Protein AF-A0A9Q0YSL5-F1 (afdb_monomer_lite)

Structure (mmCIF, N/CA/C/O backbone):
data_AF-A0A9Q0YSL5-F1
#
_entry.id   AF-A0A9Q0YSL5-F1
#
loop_
_atom_site.group_PDB
_atom_site.id
_atom_site.type_symbol
_atom_site.label_atom_id
_atom_site.label_alt_id
_atom_site.label_comp_id
_atom_site.label_asym_id
_atom_site.label_entity_id
_atom_site.label_seq_id
_atom_site.pdbx_PDB_ins_code
_atom_site.Cartn_x
_atom_site.Cartn_y
_atom_site.Cartn_z
_atom_site.occupancy
_atom_site.B_iso_or_equiv
_atom_site.auth_seq_id
_atom_site.auth_comp_id
_atom_site.auth_asym_id
_atom_site.auth_atom_id
_atom_site.pdbx_PDB_model_num
ATOM 1 N N . MET A 1 1 ? -3.816 15.838 23.846 1.00 47.16 1 MET A N 1
ATOM 2 C CA . MET A 1 1 ? -4.685 14.821 23.220 1.00 47.16 1 MET A CA 1
ATOM 3 C C . MET A 1 1 ? -3.805 13.631 22.894 1.00 47.16 1 MET A C 1
ATOM 5 O O . MET A 1 1 ? -2.723 13.859 22.369 1.00 47.16 1 MET A O 1
ATOM 9 N N . SER A 1 2 ? -4.183 12.416 23.290 1.00 62.19 2 SER A N 1
ATOM 10 C CA . SER A 1 2 ? -3.446 11.203 22.916 1.00 62.19 2 SER A CA 1
ATOM 11 C C . SER A 1 2 ? -3.679 10.917 21.435 1.00 62.19 2 SER A C 1
ATOM 13 O O . SER A 1 2 ? -4.823 10.995 20.984 1.00 62.19 2 SER A O 1
ATOM 15 N N . ASN A 1 3 ? -2.626 10.595 20.684 1.00 61.56 3 ASN A N 1
ATOM 16 C CA . ASN A 1 3 ? -2.806 10.077 19.330 1.00 61.56 3 ASN A CA 1
ATOM 17 C C . ASN A 1 3 ? -3.561 8.741 19.419 1.00 61.56 3 ASN A C 1
ATOM 19 O O . ASN A 1 3 ? -3.226 7.934 20.290 1.00 61.56 3 ASN A O 1
ATOM 23 N N . PRO A 1 4 ? -4.582 8.503 18.580 1.00 72.88 4 PRO A N 1
ATOM 24 C CA . PRO A 1 4 ? -5.243 7.208 18.542 1.00 72.88 4 PRO A CA 1
ATOM 25 C C . PRO A 1 4 ? -4.225 6.128 18.164 1.00 72.88 4 PRO A C 1
ATOM 27 O O . PRO A 1 4 ? -3.412 6.331 17.258 1.00 72.88 4 PRO A O 1
ATOM 30 N N . ALA A 1 5 ? -4.255 4.996 18.868 1.00 83.94 5 ALA A N 1
ATOM 31 C CA . ALA A 1 5 ? -3.440 3.842 18.509 1.00 83.94 5 ALA A CA 1
ATOM 32 C C . ALA A 1 5 ? -3.814 3.362 17.099 1.00 83.94 5 ALA A C 1
ATOM 34 O O . ALA A 1 5 ? -4.990 3.387 16.726 1.00 83.94 5 ALA A O 1
ATOM 35 N N . VAL A 1 6 ? -2.819 2.919 16.332 1.00 90.38 6 VAL A N 1
ATOM 36 C CA . VAL A 1 6 ? -3.044 2.357 14.996 1.00 90.38 6 VAL A CA 1
ATOM 37 C C . VAL A 1 6 ? -3.761 1.019 15.139 1.00 90.38 6 VAL A C 1
ATOM 39 O O . VAL A 1 6 ? -3.281 0.128 15.827 1.00 90.38 6 VAL A O 1
ATOM 42 N N . GLN A 1 7 ? -4.897 0.859 14.485 1.00 92.06 7 GLN A N 1
ATOM 43 C CA . GLN A 1 7 ? -5.603 -0.404 14.336 1.00 92.06 7 GLN A CA 1
ATOM 44 C C . GLN A 1 7 ? -5.124 -1.097 13.069 1.00 92.06 7 GLN A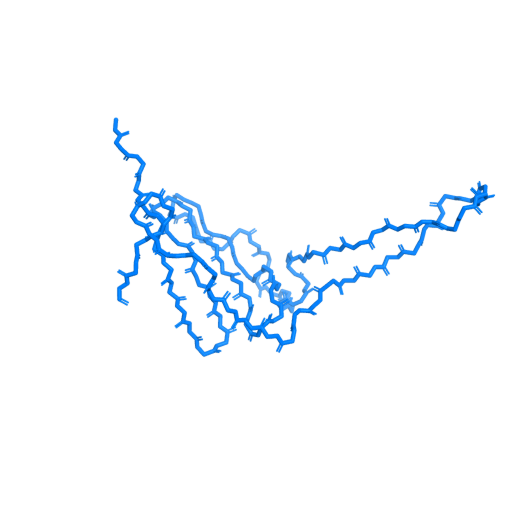 C 1
ATOM 46 O O . GLN A 1 7 ? -4.953 -0.460 12.026 1.00 92.06 7 GLN A O 1
ATOM 51 N N . LEU A 1 8 ? -4.892 -2.402 13.170 1.00 93.81 8 LEU A N 1
ATOM 52 C CA . LEU A 1 8 ? -4.463 -3.225 12.050 1.00 93.81 8 LEU A CA 1
ATOM 53 C C . LEU A 1 8 ? -5.598 -4.174 11.664 1.00 93.81 8 LEU A C 1
ATOM 55 O O . LEU A 1 8 ? -5.951 -5.066 12.429 1.00 93.81 8 LEU A O 1
ATOM 59 N N . HIS A 1 9 ? -6.152 -4.012 10.465 1.00 95.38 9 HIS A N 1
ATOM 60 C CA . HIS A 1 9 ? -7.174 -4.909 9.931 1.00 95.38 9 HIS A CA 1
ATOM 61 C C . HIS A 1 9 ? -6.569 -5.771 8.828 1.00 95.38 9 HIS A C 1
ATOM 63 O O . HIS A 1 9 ? -6.291 -5.304 7.721 1.00 95.38 9 HIS A O 1
ATOM 69 N N . ILE A 1 10 ? -6.360 -7.048 9.134 1.00 96.50 10 ILE A N 1
ATOM 70 C CA . ILE A 1 10 ? -5.781 -8.016 8.203 1.00 96.50 10 ILE A CA 1
ATOM 71 C C . ILE A 1 10 ? -6.921 -8.707 7.458 1.00 96.50 10 ILE A C 1
ATOM 73 O O . ILE A 1 10 ? -7.706 -9.447 8.045 1.00 96.50 10 ILE A O 1
ATOM 77 N N . GLN A 1 11 ? -6.999 -8.478 6.153 1.00 97.06 11 GLN A N 1
ATOM 78 C CA . GLN A 1 11 ? -7.993 -9.075 5.266 1.00 97.06 11 GLN A CA 1
ATOM 79 C C . GLN A 1 11 ? -7.355 -10.195 4.431 1.00 97.06 11 GLN A C 1
ATOM 81 O O . GLN A 1 11 ? -6.167 -10.520 4.566 1.00 97.06 11 GLN A O 1
ATOM 86 N N . GLU A 1 12 ? -8.149 -10.824 3.562 1.00 96.56 12 GLU A N 1
ATOM 87 C CA . GLU A 1 12 ? -7.658 -11.878 2.670 1.00 96.56 12 GLU A CA 1
ATOM 88 C C . GLU A 1 12 ? -6.546 -11.342 1.758 1.00 96.56 12 GLU A C 1
ATOM 90 O O . GLU A 1 12 ? -5.433 -11.875 1.772 1.00 96.56 12 GLU A O 1
ATOM 95 N N . ARG A 1 13 ? -6.837 -10.238 1.056 1.00 97.00 13 ARG A N 1
ATOM 96 C CA . ARG A 1 13 ? -5.987 -9.639 0.015 1.00 97.00 13 ARG A CA 1
ATOM 97 C C . ARG A 1 13 ? -5.345 -8.308 0.392 1.00 97.00 13 ARG A C 1
ATOM 99 O O . ARG A 1 13 ? -4.494 -7.825 -0.352 1.00 97.00 13 ARG A O 1
ATOM 106 N N . HIS A 1 14 ? -5.707 -7.735 1.536 1.00 97.56 14 HIS A N 1
ATOM 107 C CA . HIS A 1 14 ? -5.237 -6.416 1.949 1.00 97.56 14 HIS A CA 1
ATOM 108 C C . HIS A 1 14 ? -4.953 -6.353 3.446 1.00 97.56 14 HIS A C 1
ATOM 110 O O . HIS A 1 14 ? -5.431 -7.174 4.228 1.00 97.56 14 HIS A O 1
ATOM 116 N N . VAL A 1 15 ? -4.168 -5.361 3.842 1.00 97.56 15 VAL A N 1
ATOM 117 C CA . VAL A 1 15 ? -3.929 -4.988 5.234 1.00 97.56 15 VAL A CA 1
ATOM 118 C C . VAL A 1 15 ? -4.193 -3.500 5.360 1.00 97.56 15 VAL A C 1
ATOM 120 O O . VAL A 1 15 ? -3.600 -2.700 4.638 1.00 97.56 15 VAL A O 1
ATOM 123 N N . VAL A 1 16 ? -5.092 -3.135 6.265 1.00 97.50 16 VAL A N 1
ATOM 124 C CA . VAL A 1 16 ? -5.481 -1.748 6.511 1.00 97.50 16 VAL A CA 1
ATOM 125 C C . VAL A 1 16 ? -4.897 -1.302 7.843 1.00 97.50 16 VAL A C 1
ATOM 127 O O . VAL A 1 16 ? -5.113 -1.953 8.861 1.00 97.50 16 VAL A O 1
ATOM 130 N N . MET A 1 17 ? -4.166 -0.193 7.832 1.00 96.12 17 MET A N 1
ATOM 131 C CA . MET A 1 17 ? -3.661 0.485 9.025 1.00 96.12 17 MET A CA 1
ATOM 132 C C . MET A 1 17 ? -4.450 1.776 9.209 1.00 96.12 17 MET A C 1
ATOM 134 O O . MET A 1 17 ? -4.403 2.626 8.322 1.00 96.12 17 MET A O 1
ATOM 138 N N . ASP A 1 18 ? -5.159 1.922 10.325 1.00 95.06 18 ASP A N 1
ATOM 139 C CA . ASP A 1 18 ? -6.068 3.047 10.569 1.00 95.06 18 ASP A CA 1
ATOM 140 C C . ASP A 1 18 ? -5.893 3.628 11.977 1.00 95.06 18 ASP A C 1
ATOM 142 O O . ASP A 1 18 ? -5.843 2.895 12.956 1.00 95.06 18 ASP A O 1
ATOM 146 N N . ASN A 1 19 ? -5.826 4.950 12.109 1.00 92.69 19 ASN A N 1
ATOM 147 C CA . ASN A 1 19 ? -5.861 5.632 13.408 1.00 92.69 19 ASN A CA 1
ATOM 148 C C . ASN A 1 19 ? -7.017 6.642 13.536 1.00 92.69 19 ASN A C 1
ATOM 150 O O . ASN A 1 19 ? -6.989 7.514 14.401 1.00 92.69 19 ASN A O 1
ATOM 154 N N . GLY A 1 20 ? -8.017 6.579 12.658 1.00 92.50 20 GLY A N 1
ATOM 155 C CA . GLY A 1 20 ? -9.158 7.495 12.613 1.00 92.50 20 GLY A CA 1
ATOM 156 C C . GLY A 1 20 ? -8.865 8.855 11.970 1.00 92.50 20 GLY A C 1
ATOM 157 O O . GLY A 1 20 ? -9.788 9.644 11.775 1.00 92.50 20 GLY A O 1
ATOM 158 N N . ILE A 1 21 ? -7.605 9.143 11.626 1.00 94.06 21 ILE A N 1
ATOM 159 C CA . ILE A 1 21 ? -7.194 10.331 10.862 1.00 94.06 21 ILE A CA 1
ATOM 160 C C . ILE A 1 21 ? -6.627 9.901 9.510 1.00 94.06 21 ILE A C 1
ATOM 162 O O . ILE A 1 21 ? -6.987 10.468 8.483 1.00 94.06 21 ILE A O 1
ATOM 166 N N . LEU A 1 22 ? -5.741 8.909 9.507 1.00 95.12 22 LEU A N 1
ATOM 167 C CA . LEU A 1 22 ? -5.090 8.351 8.331 1.00 95.12 22 LEU A CA 1
ATOM 168 C C . LEU A 1 22 ? -5.409 6.861 8.250 1.00 95.12 22 LEU A C 1
ATOM 170 O O . LEU A 1 22 ? -5.207 6.136 9.222 1.00 95.12 22 LEU A O 1
ATOM 174 N N . GLN A 1 23 ? -5.811 6.422 7.062 1.00 97.31 23 GLN A N 1
ATOM 175 C CA . GLN A 1 23 ? -5.951 5.016 6.716 1.00 97.31 23 GLN A CA 1
ATOM 176 C C . GLN A 1 23 ? -5.047 4.695 5.525 1.00 97.31 23 GLN A C 1
ATOM 178 O O . GLN A 1 23 ? -5.121 5.356 4.488 1.00 97.31 23 GLN A O 1
ATOM 183 N N . VAL A 1 24 ? -4.212 3.667 5.657 1.00 97.12 24 VAL A N 1
ATOM 184 C CA . VAL A 1 24 ? -3.343 3.163 4.586 1.00 97.12 24 VAL A CA 1
ATOM 185 C C . VAL A 1 24 ? -3.712 1.717 4.296 1.00 97.12 24 VAL A C 1
ATOM 187 O O . VAL A 1 24 ? -3.752 0.894 5.206 1.00 97.12 24 VAL A O 1
ATOM 190 N N . THR A 1 25 ? -3.967 1.404 3.026 1.00 97.56 25 THR A N 1
ATOM 191 C CA . THR A 1 25 ? -4.282 0.043 2.570 1.00 97.56 25 THR A CA 1
ATOM 192 C C . THR A 1 25 ? -3.123 -0.520 1.762 1.00 97.56 25 THR A C 1
ATOM 194 O O . THR A 1 25 ? -2.767 0.015 0.709 1.00 97.56 25 THR A O 1
ATOM 197 N N . LEU A 1 26 ? -2.548 -1.621 2.234 1.00 97.38 26 LEU A N 1
ATOM 198 C CA . LEU A 1 26 ? -1.516 -2.382 1.538 1.00 97.38 26 LEU A CA 1
ATOM 199 C C . LEU A 1 26 ? -2.118 -3.641 0.915 1.00 97.38 26 LEU A C 1
ATOM 201 O O . LEU A 1 26 ? -2.970 -4.282 1.525 1.00 97.38 26 LEU A O 1
ATOM 205 N N . SER A 1 27 ? -1.654 -4.027 -0.270 1.00 97.19 27 SER A N 1
ATOM 206 C CA . SER A 1 27 ? -1.908 -5.364 -0.820 1.00 97.19 27 SER A CA 1
ATOM 207 C C . SER A 1 27 ? -1.168 -6.433 -0.012 1.00 97.19 27 SER A C 1
ATOM 209 O O . SER A 1 27 ? -0.090 -6.196 0.540 1.00 97.19 27 SER A O 1
ATOM 211 N N . LYS A 1 28 ? -1.739 -7.634 0.047 1.00 97.44 28 LYS A N 1
ATOM 212 C CA . LYS A 1 28 ? -1.205 -8.782 0.780 1.00 97.44 28 LYS A CA 1
ATOM 213 C C . LYS A 1 28 ? -1.046 -9.977 -0.171 1.00 97.44 28 LYS A C 1
ATOM 215 O O . LYS A 1 28 ? -2.042 -10.385 -0.767 1.00 97.44 28 LYS A O 1
ATOM 220 N N . PRO A 1 29 ? 0.158 -10.568 -0.295 1.00 97.31 29 PRO A N 1
ATOM 221 C CA . PRO A 1 29 ? 1.389 -10.246 0.438 1.00 97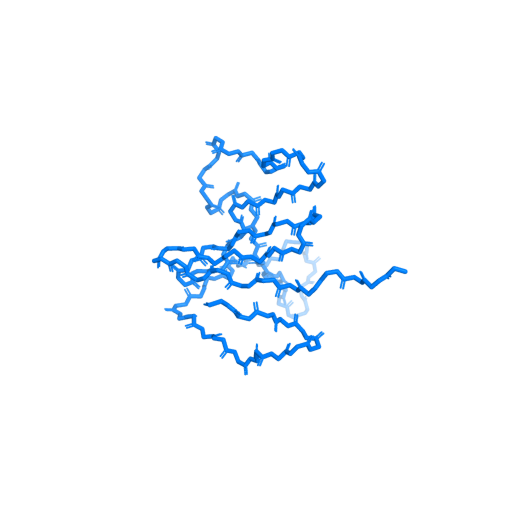.31 29 PRO A CA 1
ATOM 222 C C . PRO A 1 29 ? 2.260 -9.149 -0.203 1.00 97.31 29 PRO A C 1
ATOM 224 O O . PRO A 1 29 ? 3.274 -8.782 0.385 1.00 97.31 29 PRO A O 1
ATOM 227 N N . GLU A 1 30 ? 1.897 -8.637 -1.385 1.00 96.38 30 GLU A N 1
ATOM 228 C CA . GLU A 1 30 ? 2.816 -7.856 -2.229 1.00 96.38 30 GLU A CA 1
ATOM 229 C C . GLU A 1 30 ? 3.308 -6.540 -1.601 1.00 96.38 30 GLU A C 1
ATOM 231 O O . GLU A 1 30 ? 4.401 -6.089 -1.938 1.00 96.38 30 GLU A O 1
ATOM 236 N N . GLY A 1 31 ? 2.551 -5.931 -0.682 1.00 95.69 31 GLY A N 1
ATOM 237 C CA . GLY A 1 31 ? 2.964 -4.730 0.053 1.00 95.69 31 GLY A CA 1
ATOM 238 C C . GLY A 1 31 ? 2.817 -3.414 -0.720 1.00 95.69 31 GLY A C 1
ATOM 239 O O . GLY A 1 31 ? 3.227 -2.363 -0.227 1.00 95.69 31 GLY A O 1
ATOM 240 N N . ILE A 1 32 ? 2.217 -3.451 -1.911 1.00 96.38 32 ILE A N 1
ATOM 241 C CA . ILE A 1 32 ? 1.871 -2.269 -2.714 1.00 96.38 32 ILE A CA 1
ATOM 242 C C . ILE A 1 32 ? 0.846 -1.414 -1.966 1.00 96.38 32 ILE A C 1
ATOM 244 O O . ILE A 1 32 ? -0.122 -1.952 -1.425 1.00 96.38 32 ILE A O 1
ATOM 248 N N . VAL A 1 33 ? 1.026 -0.093 -1.973 1.00 96.50 33 VAL A N 1
ATOM 249 C CA . VAL A 1 33 ? 0.071 0.864 -1.407 1.00 96.50 33 VAL A CA 1
ATOM 250 C C . VAL A 1 33 ? -1.083 1.048 -2.391 1.00 96.50 33 VAL A C 1
ATOM 252 O O . VAL A 1 33 ? -0.936 1.644 -3.455 1.00 96.50 33 VAL A O 1
ATOM 255 N N . THR A 1 34 ? -2.247 0.522 -2.026 1.00 96.69 34 THR A N 1
ATOM 256 C CA . THR A 1 34 ? -3.444 0.484 -2.886 1.00 96.69 34 THR A CA 1
ATOM 257 C C . THR A 1 34 ? -4.442 1.592 -2.571 1.00 96.69 34 THR A C 1
ATOM 259 O O . THR A 1 34 ? -5.265 1.933 -3.428 1.00 96.69 34 THR A O 1
ATOM 262 N N . GLY A 1 35 ? -4.335 2.197 -1.382 1.00 96.88 35 GLY A N 1
ATOM 263 C CA . GLY A 1 35 ? -5.137 3.349 -0.998 1.00 96.88 35 GLY A CA 1
ATOM 264 C C . GLY A 1 35 ? -4.584 4.125 0.194 1.00 96.88 35 GLY A C 1
ATOM 265 O O . GLY A 1 35 ? -3.953 3.558 1.089 1.00 96.88 35 GLY A O 1
ATOM 266 N N . ILE A 1 36 ? -4.852 5.430 0.194 1.00 97.56 36 ILE A N 1
ATOM 267 C CA . ILE A 1 36 ? -4.577 6.361 1.293 1.00 97.56 36 ILE A CA 1
ATOM 268 C C . ILE A 1 36 ? -5.829 7.210 1.494 1.00 97.56 36 ILE A C 1
ATOM 270 O O . ILE A 1 36 ? -6.254 7.884 0.564 1.00 97.56 36 ILE A O 1
ATOM 274 N N . GLN A 1 37 ? -6.406 7.206 2.692 1.00 97.75 37 GLN A N 1
ATOM 275 C CA . GLN A 1 37 ? -7.513 8.094 3.063 1.00 97.75 37 GLN A CA 1
ATOM 276 C C . GLN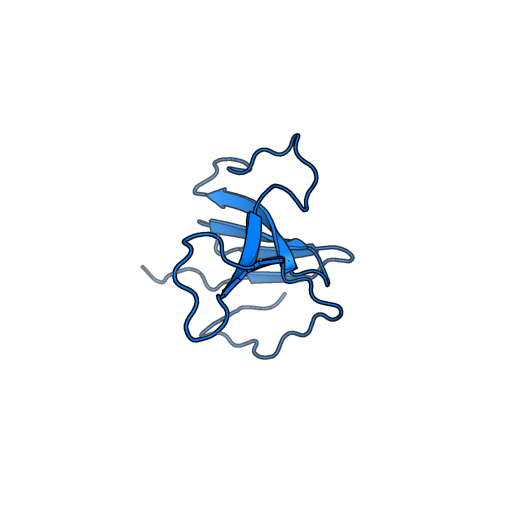 A 1 37 ? -7.058 8.989 4.207 1.00 97.75 37 GLN A C 1
ATOM 278 O O . GLN A 1 37 ? -6.381 8.524 5.125 1.00 97.75 37 GLN A O 1
ATOM 283 N N . TYR A 1 38 ? -7.421 10.268 4.162 1.00 96.25 38 TYR A N 1
ATOM 284 C CA . TYR A 1 38 ? -6.966 11.243 5.148 1.00 96.25 38 TYR A CA 1
ATOM 285 C C . TYR A 1 38 ? -8.090 12.182 5.562 1.00 96.25 38 TYR A C 1
ATOM 287 O O . TYR A 1 38 ? -8.690 12.856 4.730 1.00 96.25 38 TYR A O 1
ATOM 295 N N . ASN A 1 39 ? -8.334 12.269 6.866 1.00 94.38 39 ASN A N 1
ATOM 296 C CA . ASN A 1 39 ? -9.257 13.212 7.486 1.00 94.38 39 ASN A CA 1
ATOM 297 C C . ASN A 1 39 ? -10.660 13.197 6.845 1.00 94.38 39 ASN A C 1
ATOM 299 O O . ASN A 1 39 ? -11.226 14.240 6.521 1.00 94.38 39 ASN A O 1
ATOM 303 N N . GLY A 1 40 ? -11.190 11.993 6.602 1.00 92.50 40 GLY A N 1
ATOM 304 C CA . GLY A 1 40 ? -12.495 11.773 5.967 1.00 92.50 40 GLY A CA 1
ATOM 305 C C . GLY A 1 40 ? -12.529 11.995 4.451 1.00 92.50 40 GLY A C 1
ATOM 306 O O . GLY A 1 40 ? -13.562 11.755 3.830 1.00 92.50 40 GLY A O 1
ATOM 307 N N . ILE A 1 41 ? -11.423 12.422 3.839 1.00 96.62 41 ILE A N 1
ATOM 308 C CA . ILE A 1 41 ? -11.276 12.427 2.384 1.00 96.62 41 ILE A CA 1
ATOM 309 C C . ILE A 1 41 ? -11.101 10.976 1.934 1.00 96.62 41 ILE A C 1
ATOM 311 O O . ILE A 1 41 ? -10.359 10.217 2.564 1.00 96.62 41 ILE A O 1
ATOM 315 N N . GLY A 1 42 ? -11.799 10.610 0.854 1.00 95.12 42 GLY A N 1
ATOM 316 C CA . GLY A 1 42 ? -11.693 9.297 0.221 1.00 95.12 42 GLY A CA 1
ATOM 317 C C . GLY A 1 42 ? -10.285 9.000 -0.301 1.00 95.12 42 GLY A C 1
ATOM 318 O O . GLY A 1 42 ? -9.323 9.702 0.010 1.00 95.12 42 GLY A O 1
ATOM 319 N N . ASN A 1 43 ? -10.157 7.937 -1.095 1.00 95.75 43 ASN A N 1
ATOM 320 C CA . ASN A 1 43 ? -8.851 7.521 -1.590 1.00 95.75 43 ASN A CA 1
ATOM 321 C C . ASN A 1 43 ? -8.154 8.666 -2.345 1.00 95.75 43 ASN A C 1
ATOM 323 O O . ASN A 1 43 ? -8.700 9.218 -3.295 1.00 95.75 43 ASN A O 1
ATOM 327 N N . LEU A 1 44 ? -6.957 9.025 -1.890 1.00 95.94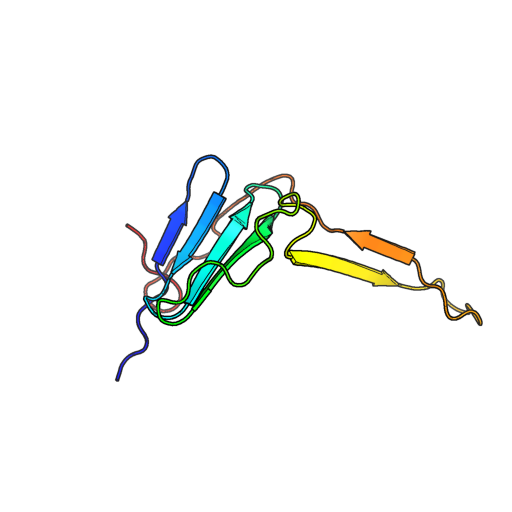 44 LEU A N 1
ATOM 328 C CA . LEU A 1 44 ? -6.126 10.073 -2.478 1.00 95.94 44 LEU A CA 1
ATOM 329 C C . LEU A 1 44 ? -5.321 9.570 -3.679 1.00 95.94 44 LEU A C 1
ATOM 331 O O . LEU A 1 44 ? -4.761 10.374 -4.420 1.00 95.94 44 LEU A O 1
ATOM 335 N N . LEU A 1 45 ? -5.217 8.249 -3.839 1.00 95.50 45 LEU A N 1
ATOM 336 C CA . LEU A 1 45 ? -4.589 7.631 -5.000 1.00 95.50 45 LEU A CA 1
ATOM 337 C C . LEU A 1 45 ? -5.606 7.506 -6.137 1.00 95.50 45 LEU A C 1
ATOM 339 O O . LEU A 1 45 ? -6.787 7.284 -5.883 1.00 95.50 45 LEU A O 1
ATOM 343 N N . GLU A 1 46 ? -5.122 7.590 -7.376 1.00 94.00 46 GLU A N 1
ATOM 344 C CA . GLU A 1 46 ? -5.918 7.351 -8.584 1.00 94.00 46 GLU A CA 1
ATOM 345 C C . GLU A 1 46 ? -6.410 5.896 -8.602 1.00 94.00 46 GLU A C 1
ATOM 347 O O . GLU A 1 46 ? -5.638 4.963 -8.840 1.00 94.00 46 GLU A O 1
ATOM 352 N N . ASP A 1 47 ? -7.686 5.687 -8.290 1.00 89.50 47 ASP A N 1
ATOM 353 C CA . ASP A 1 47 ? -8.283 4.363 -8.119 1.00 89.50 47 ASP A CA 1
ATOM 354 C C . ASP A 1 47 ? -8.686 3.712 -9.448 1.00 89.50 47 ASP A C 1
ATOM 356 O O . ASP A 1 47 ? -8.909 2.498 -9.483 1.00 89.50 47 ASP A O 1
ATOM 360 N N . LEU A 1 48 ? -8.676 4.473 -10.548 1.00 92.69 48 LEU A N 1
ATOM 361 C CA . LEU A 1 48 ? -8.838 3.947 -11.904 1.00 92.69 48 LEU A CA 1
ATOM 362 C C . LEU A 1 48 ? -7.587 3.220 -12.417 1.00 92.69 48 LEU A C 1
ATOM 364 O O . LEU A 1 48 ? -7.681 2.446 -13.370 1.00 92.69 48 LEU A O 1
ATOM 368 N N . ASN A 1 49 ? -6.424 3.433 -11.794 1.00 92.88 49 ASN A N 1
ATOM 369 C CA . ASN A 1 49 ? -5.214 2.685 -12.118 1.00 92.88 49 ASN A CA 1
ATOM 370 C C . ASN A 1 49 ? -5.248 1.278 -11.507 1.00 92.88 49 ASN A C 1
ATOM 372 O O . ASN A 1 49 ? -5.801 1.067 -10.421 1.00 92.88 49 ASN A O 1
ATOM 376 N N . ASP A 1 50 ? -4.563 0.333 -12.158 1.00 92.44 50 ASP A N 1
ATOM 377 C CA . ASP A 1 50 ? -4.221 -0.958 -11.555 1.00 92.44 50 ASP A CA 1
ATOM 378 C C . ASP A 1 50 ? -3.569 -0.755 -10.184 1.00 92.44 50 ASP A C 1
ATOM 380 O O . ASP A 1 50 ? -2.761 0.156 -10.009 1.00 92.44 50 ASP A O 1
ATOM 384 N N . GLU A 1 51 ? -3.876 -1.620 -9.213 1.00 90.19 51 GLU A N 1
ATOM 385 C CA . GLU A 1 51 ? -3.364 -1.498 -7.839 1.00 90.19 51 GLU A CA 1
ATOM 386 C C . GLU A 1 51 ? -1.833 -1.380 -7.785 1.00 90.19 51 GLU A C 1
ATOM 388 O O . GLU A 1 51 ? -1.308 -0.577 -7.016 1.00 90.19 51 GLU A O 1
ATOM 393 N N . SER A 1 52 ? -1.118 -2.101 -8.659 1.00 88.56 52 SER A N 1
ATOM 394 C CA . SER A 1 52 ? 0.346 -2.044 -8.788 1.00 88.56 52 SER A CA 1
ATOM 395 C C . SER A 1 52 ? 0.895 -0.721 -9.334 1.00 88.56 52 SER A C 1
ATOM 397 O O . SER A 1 52 ? 2.108 -0.532 -9.344 1.00 88.56 52 SER A O 1
ATOM 399 N N . ASN A 1 53 ? 0.030 0.180 -9.798 1.00 90.25 53 ASN A N 1
ATOM 400 C CA . ASN A 1 53 ? 0.355 1.469 -10.407 1.00 90.25 53 ASN A CA 1
ATOM 401 C C . ASN A 1 53 ? -0.289 2.643 -9.638 1.00 90.25 53 ASN A C 1
ATOM 403 O O . ASN A 1 53 ? -0.793 3.604 -10.224 1.00 90.25 53 ASN A O 1
ATOM 407 N N . ARG A 1 54 ? -0.321 2.539 -8.304 1.00 92.06 54 ARG A N 1
ATOM 408 C CA . ARG A 1 54 ? -0.838 3.589 -7.410 1.00 92.06 54 ARG A CA 1
ATOM 409 C C . ARG A 1 54 ? 0.245 4.096 -6.468 1.00 92.06 54 ARG A C 1
ATOM 411 O O . ARG A 1 54 ? 0.635 5.255 -6.547 1.00 92.06 54 ARG A O 1
ATOM 418 N N . GLY A 1 55 ? 0.770 3.211 -5.625 1.00 92.31 55 GLY A N 1
ATOM 419 C CA . GLY A 1 55 ? 1.932 3.477 -4.785 1.00 92.31 55 GLY A CA 1
ATOM 420 C C . GLY A 1 55 ? 2.738 2.206 -4.553 1.00 92.31 55 GLY A C 1
ATOM 421 O O . GLY A 1 55 ? 2.184 1.161 -4.226 1.00 92.31 55 GLY A O 1
ATOM 422 N N . TYR A 1 56 ? 4.051 2.280 -4.732 1.00 93.44 56 TYR A N 1
ATOM 423 C CA . TYR A 1 56 ? 4.941 1.125 -4.672 1.00 93.44 56 TYR A CA 1
ATOM 424 C C . TYR A 1 56 ? 6.255 1.481 -3.984 1.00 93.44 56 TYR A C 1
ATOM 426 O O . TYR A 1 56 ? 6.629 2.647 -3.870 1.00 93.44 56 TYR A O 1
ATOM 434 N N . TRP A 1 57 ? 6.956 0.444 -3.544 1.00 92.25 57 TRP A N 1
ATOM 435 C CA . TRP A 1 57 ? 8.311 0.544 -3.027 1.00 92.25 57 TRP A CA 1
ATOM 436 C C . TRP A 1 57 ? 9.264 0.160 -4.147 1.00 92.25 57 TRP A C 1
ATOM 438 O O . TRP A 1 5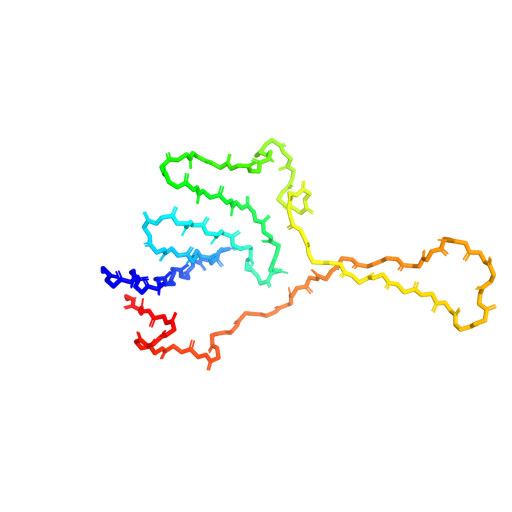7 ? 9.107 -0.910 -4.740 1.00 92.25 57 TRP A O 1
ATOM 448 N N . ASP A 1 58 ? 10.238 1.009 -4.450 1.00 93.31 58 ASP A N 1
ATOM 449 C CA . ASP A 1 58 ? 11.250 0.710 -5.449 1.00 93.31 58 ASP A CA 1
ATOM 450 C C . ASP A 1 58 ? 12.669 0.778 -4.884 1.00 93.31 58 ASP A C 1
ATOM 452 O O . ASP A 1 58 ? 12.953 1.341 -3.826 1.00 93.31 58 ASP A O 1
ATOM 456 N N . LEU A 1 59 ? 13.568 0.112 -5.598 1.00 93.88 59 LEU A N 1
ATOM 457 C CA . LEU A 1 59 ? 15.000 0.235 -5.422 1.00 93.88 59 LEU A CA 1
ATOM 458 C C . LEU A 1 59 ? 15.570 0.807 -6.710 1.00 93.88 59 LEU A C 1
ATOM 460 O O . LEU A 1 59 ? 15.304 0.281 -7.791 1.00 93.88 59 LEU A O 1
ATOM 464 N N . VAL A 1 60 ? 16.392 1.844 -6.585 1.00 93.06 60 VAL A N 1
ATOM 465 C CA . VAL A 1 60 ? 17.144 2.416 -7.702 1.00 93.06 60 VAL A CA 1
ATOM 466 C C . VAL A 1 60 ? 18.627 2.341 -7.376 1.00 93.06 60 VAL A C 1
ATOM 468 O O . VAL A 1 60 ? 19.060 2.776 -6.310 1.00 93.06 60 VAL A O 1
ATOM 471 N N . TRP A 1 61 ? 19.416 1.777 -8.286 1.00 93.19 61 TRP A N 1
ATOM 472 C CA . TRP A 1 61 ? 20.861 1.642 -8.112 1.00 93.19 61 TRP A CA 1
ATOM 473 C C . TRP A 1 61 ? 21.609 1.760 -9.439 1.00 93.19 61 TRP A C 1
ATOM 475 O O . TRP A 1 61 ? 21.033 1.635 -10.521 1.00 93.19 61 TRP A O 1
ATOM 485 N N . SER A 1 62 ? 22.922 1.960 -9.350 1.00 92.94 62 SER A N 1
ATOM 486 C CA . SER A 1 62 ? 23.822 2.018 -10.503 1.00 92.94 62 SER A CA 1
ATOM 487 C C . SER A 1 62 ? 25.009 1.089 -10.298 1.00 92.94 62 SER A C 1
ATOM 489 O O . SER A 1 62 ? 25.406 0.798 -9.169 1.00 92.94 62 SER A O 1
ATOM 491 N N . LYS A 1 63 ? 25.596 0.626 -11.404 1.00 90.50 63 LYS A N 1
ATOM 492 C CA . LYS A 1 63 ? 26.863 -0.105 -11.352 1.00 90.50 63 LYS A CA 1
ATOM 493 C C . LYS A 1 63 ? 27.970 0.845 -10.890 1.00 90.50 63 LYS A C 1
ATOM 495 O O . LYS A 1 63 ? 28.060 1.970 -11.378 1.00 90.50 63 LYS A O 1
ATOM 500 N N . GLU A 1 64 ? 28.831 0.379 -9.993 1.00 90.19 64 GLU A N 1
ATOM 501 C CA . GLU A 1 64 ? 30.003 1.140 -9.559 1.00 90.19 64 GLU A CA 1
ATOM 502 C C . GLU A 1 64 ? 30.838 1.609 -10.765 1.00 90.19 64 GLU A C 1
ATOM 504 O O . GLU A 1 64 ? 31.075 0.853 -11.713 1.00 90.19 64 GLU A O 1
ATOM 509 N N . GLY A 1 65 ? 31.241 2.882 -10.751 1.00 89.81 65 GLY A N 1
ATOM 510 C CA . GLY A 1 65 ? 31.993 3.508 -11.840 1.00 89.81 65 GLY A CA 1
ATOM 511 C C . GLY A 1 65 ? 31.165 3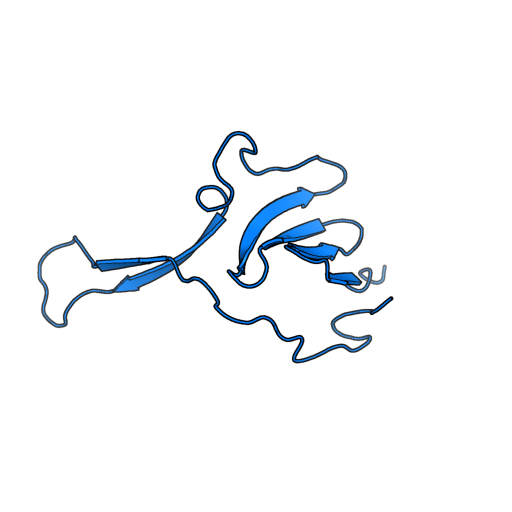.902 -13.071 1.00 89.81 65 GLY A C 1
ATOM 512 O O . GLY A 1 65 ? 31.749 4.329 -14.067 1.00 89.81 65 GLY A O 1
ATOM 513 N N . SER A 1 66 ? 29.830 3.785 -13.050 1.00 88.31 66 SER A N 1
ATOM 514 C CA . SER A 1 66 ? 29.003 4.257 -14.166 1.00 88.31 66 SER A CA 1
ATOM 515 C C . SER A 1 66 ? 29.046 5.784 -14.288 1.00 88.31 66 SER A C 1
ATOM 517 O O . SER A 1 66 ? 28.750 6.490 -13.326 1.00 88.31 66 SER A O 1
ATOM 519 N N . THR A 1 67 ? 29.343 6.294 -15.483 1.00 87.44 67 THR A N 1
ATOM 520 C CA . THR A 1 67 ? 29.326 7.735 -15.804 1.00 87.44 67 THR A CA 1
ATOM 521 C C . THR A 1 67 ? 27.986 8.218 -16.368 1.00 87.44 67 THR A C 1
ATOM 523 O O . THR A 1 67 ? 27.778 9.420 -16.516 1.00 87.44 67 THR A O 1
ATOM 526 N N . GLY A 1 68 ? 27.084 7.291 -16.706 1.00 84.06 68 GLY A N 1
ATOM 527 C CA . GLY A 1 68 ? 25.732 7.592 -17.175 1.00 84.06 68 GLY A CA 1
ATOM 528 C C . GLY A 1 68 ? 24.769 7.914 -16.031 1.00 84.06 68 GLY A C 1
ATOM 529 O O . GLY A 1 68 ? 24.991 7.525 -14.888 1.00 84.06 68 GLY A O 1
ATOM 530 N N . THR A 1 69 ? 23.673 8.603 -16.351 1.00 82.25 69 THR A N 1
ATOM 531 C CA . THR A 1 69 ? 22.624 8.988 -15.389 1.00 82.25 69 THR A CA 1
ATOM 532 C C . THR A 1 69 ? 21.479 7.976 -15.293 1.00 82.25 69 THR A C 1
ATOM 534 O O . THR A 1 69 ? 20.628 8.094 -14.416 1.00 82.25 69 THR A O 1
ATOM 537 N N . THR A 1 70 ? 21.438 6.979 -16.181 1.00 84.62 70 THR A N 1
ATOM 538 C CA . THR A 1 70 ? 20.389 5.952 -16.203 1.00 84.62 70 THR A CA 1
ATOM 539 C C . THR A 1 70 ? 20.768 4.790 -15.284 1.00 84.62 70 THR A C 1
ATOM 541 O O . THR A 1 70 ? 21.657 4.002 -15.608 1.00 84.62 70 THR A O 1
ATOM 544 N N . GLY A 1 71 ? 20.101 4.702 -14.133 1.00 87.56 71 GLY A N 1
ATOM 545 C CA . GLY A 1 71 ? 20.213 3.578 -13.200 1.00 87.56 71 GLY A CA 1
ATOM 546 C C . GLY A 1 71 ? 19.334 2.384 -13.587 1.00 87.56 71 GLY A C 1
ATOM 547 O O . GLY A 1 71 ? 18.577 2.427 -14.555 1.00 87.56 71 GLY A O 1
ATOM 548 N N . THR A 1 72 ? 19.432 1.312 -12.805 1.00 91.75 72 THR A N 1
ATOM 549 C CA . THR A 1 72 ? 18.470 0.200 -12.803 1.00 91.75 72 THR A CA 1
ATOM 550 C C . THR A 1 72 ? 17.424 0.458 -11.726 1.00 91.75 72 THR A C 1
ATOM 552 O O . THR A 1 72 ? 17.779 0.889 -10.629 1.00 91.75 72 THR A O 1
ATOM 555 N N . SER A 1 73 ? 16.154 0.195 -12.033 1.00 92.69 73 SER A N 1
ATOM 556 C CA . SER A 1 73 ? 15.056 0.252 -11.069 1.00 92.69 73 SER A CA 1
ATOM 557 C C . SER A 1 73 ? 14.375 -1.106 -10.923 1.00 92.69 73 SER A C 1
ATOM 559 O O . SER A 1 73 ? 14.348 -1.914 -11.855 1.00 92.69 73 SER A O 1
ATOM 561 N N . TYR A 1 74 ? 13.828 -1.360 -9.739 1.00 93.25 74 TYR A N 1
ATOM 562 C CA . TYR A 1 74 ? 13.065 -2.564 -9.438 1.00 93.25 74 TYR A CA 1
ATOM 563 C C . TYR A 1 74 ? 11.939 -2.245 -8.464 1.00 93.25 74 TYR A C 1
ATOM 565 O O . TYR A 1 74 ? 12.186 -1.625 -7.433 1.00 93.25 74 TYR A O 1
ATOM 573 N N . VAL A 1 75 ? 10.725 -2.701 -8.770 1.00 93.25 75 VAL A N 1
ATOM 574 C CA . VAL A 1 75 ? 9.587 -2.617 -7.848 1.00 93.25 75 VAL A CA 1
ATOM 575 C C . VAL A 1 75 ? 9.613 -3.822 -6.920 1.00 93.25 75 VAL A C 1
ATOM 577 O O . VAL A 1 75 ? 9.592 -4.969 -7.368 1.00 93.25 75 VAL A O 1
ATOM 580 N N . ILE A 1 76 ? 9.642 -3.556 -5.620 1.00 93.75 76 ILE A N 1
ATOM 581 C CA . ILE A 1 76 ? 9.668 -4.579 -4.582 1.00 93.75 76 ILE A CA 1
ATOM 582 C C . ILE A 1 76 ? 8.252 -5.129 -4.400 1.00 93.75 76 ILE A C 1
ATOM 584 O O . ILE A 1 76 ? 7.312 -4.376 -4.144 1.00 93.75 76 ILE A O 1
ATOM 588 N N . LYS A 1 77 ? 8.118 -6.454 -4.500 1.00 95.06 77 LYS A N 1
ATOM 589 C CA . LYS A 1 77 ? 6.887 -7.193 -4.212 1.00 95.06 77 LYS A CA 1
ATOM 590 C C . LYS A 1 77 ? 7.168 -8.290 -3.196 1.00 95.06 77 LYS A C 1
ATOM 592 O O . LYS A 1 77 ? 8.099 -9.074 -3.374 1.00 95.06 77 LYS A O 1
ATOM 597 N N . GLY A 1 78 ? 6.386 -8.312 -2.124 1.00 95.12 78 GLY A N 1
ATOM 598 C CA . GLY A 1 78 ? 6.451 -9.350 -1.101 1.00 95.12 78 GLY A CA 1
ATOM 599 C C . GLY A 1 78 ? 5.767 -10.651 -1.527 1.00 95.12 78 GLY A C 1
ATOM 600 O O . GLY A 1 78 ? 4.727 -10.635 -2.174 1.00 95.12 78 GLY A O 1
ATOM 601 N N . GLU A 1 79 ? 6.330 -11.779 -1.096 1.00 96.75 79 GLU A N 1
ATOM 602 C CA . GLU A 1 79 ? 5.756 -13.125 -1.290 1.00 96.75 79 GLU A CA 1
ATOM 603 C C . GLU A 1 79 ? 5.011 -13.627 -0.039 1.00 96.75 79 GLU A C 1
ATOM 605 O O . GLU A 1 79 ? 4.199 -14.547 -0.095 1.00 96.75 79 GLU A O 1
ATOM 610 N N . SER A 1 80 ? 5.272 -13.017 1.121 1.00 97.12 80 SER A N 1
ATOM 611 C CA . SER A 1 80 ? 4.668 -13.387 2.402 1.00 97.12 80 SER A CA 1
ATOM 612 C C . SER A 1 80 ? 4.377 -12.162 3.260 1.00 97.12 80 SER A C 1
ATOM 614 O O . SER A 1 80 ? 5.116 -11.181 3.208 1.00 97.12 80 SER A O 1
ATOM 616 N N . PHE A 1 81 ? 3.355 -12.257 4.110 1.00 96.62 81 PHE A N 1
ATOM 617 C CA . PHE A 1 81 ? 2.999 -11.229 5.085 1.00 96.62 81 PHE A CA 1
ATOM 618 C C . PHE A 1 81 ? 3.009 -11.804 6.504 1.00 96.62 81 PHE A C 1
ATOM 620 O O . PHE A 1 81 ? 2.391 -12.841 6.748 1.00 96.62 81 PHE A O 1
ATOM 627 N N . THR A 1 82 ? 3.644 -11.084 7.432 1.00 95.75 82 THR A N 1
ATOM 628 C CA . THR A 1 82 ? 3.702 -11.428 8.859 1.00 95.75 82 THR A CA 1
ATOM 629 C C . THR A 1 82 ? 3.663 -10.157 9.702 1.00 95.75 82 THR A C 1
ATOM 631 O O . THR A 1 82 ? 4.355 -9.188 9.393 1.00 95.75 82 THR A O 1
ATOM 634 N N . VAL A 1 83 ? 2.906 -10.178 10.800 1.00 93.38 83 VAL A N 1
ATOM 635 C CA . VAL A 1 83 ? 2.975 -9.144 11.842 1.00 93.38 83 VAL A CA 1
ATOM 636 C C . VAL A 1 83 ? 4.100 -9.504 12.806 1.00 93.38 83 VAL A C 1
ATOM 638 O O . VAL A 1 83 ? 4.053 -10.543 13.458 1.00 93.38 83 VAL A O 1
ATOM 641 N N . VAL A 1 84 ? 5.136 -8.668 12.863 1.00 92.44 84 VAL A N 1
ATOM 642 C CA . VAL A 1 84 ? 6.314 -8.908 13.717 1.00 92.44 84 VAL A CA 1
ATOM 643 C C . VAL A 1 84 ? 6.137 -8.291 15.106 1.00 92.44 84 VAL A C 1
ATOM 645 O O . VAL A 1 84 ? 6.698 -8.795 16.076 1.00 92.44 84 VAL A O 1
ATOM 648 N N . VAL A 1 85 ? 5.351 -7.216 15.212 1.00 87.44 85 VAL A N 1
ATOM 649 C CA . VAL A 1 85 ? 5.081 -6.530 16.476 1.00 87.44 85 VAL A CA 1
ATOM 650 C C . VAL A 1 85 ? 3.629 -6.069 16.527 1.00 87.44 85 VAL A C 1
ATOM 652 O O . VAL A 1 85 ? 3.142 -5.439 15.589 1.00 87.44 85 VAL A O 1
ATOM 655 N N . GLU A 1 86 ? 2.970 -6.366 17.644 1.00 85.00 86 GLU A N 1
ATOM 656 C CA . GLU A 1 86 ? 1.631 -5.890 17.971 1.00 85.00 86 GLU A CA 1
ATOM 657 C C . GLU A 1 86 ? 1.558 -5.570 19.469 1.00 85.00 86 GLU A C 1
ATOM 659 O O . GLU A 1 86 ? 1.672 -6.466 20.305 1.00 85.00 86 GLU A O 1
ATOM 664 N N . ASN A 1 87 ? 1.478 -4.283 19.821 1.00 83.44 87 ASN A N 1
ATOM 665 C CA . ASN A 1 87 ? 1.467 -3.818 21.212 1.00 83.44 87 ASN A CA 1
ATOM 666 C C . ASN A 1 87 ? 0.831 -2.430 21.341 1.00 83.44 87 ASN A C 1
ATOM 668 O O . ASN A 1 87 ? 0.899 -1.634 20.414 1.00 83.44 87 ASN A O 1
ATOM 672 N N . GLU A 1 88 ? 0.308 -2.094 22.519 1.00 76.19 88 GLU A N 1
ATOM 673 C CA . GLU A 1 88 ? -0.448 -0.850 22.736 1.00 76.19 88 GLU A CA 1
ATOM 674 C C . GLU A 1 88 ? 0.338 0.453 22.472 1.00 76.19 88 GLU A C 1
ATOM 676 O O . GLU A 1 88 ? -0.286 1.498 22.284 1.00 76.19 88 GLU A O 1
ATOM 681 N N . GLU A 1 89 ? 1.676 0.417 22.414 1.00 74.12 89 GLU A N 1
ATOM 682 C CA . GLU A 1 89 ? 2.493 1.578 22.025 1.00 74.12 89 GLU A CA 1
ATOM 683 C C . GLU A 1 89 ? 2.514 1.812 20.506 1.00 74.12 89 GLU A C 1
ATOM 685 O O . GLU A 1 89 ? 2.679 2.950 20.064 1.00 74.12 89 GLU A O 1
ATOM 690 N N . GLN A 1 90 ? 2.361 0.757 19.699 1.00 67.56 90 GLN A N 1
ATOM 691 C CA . GLN A 1 90 ? 2.536 0.799 18.244 1.00 67.56 90 GLN A CA 1
ATOM 692 C C . GLN A 1 90 ? 1.254 0.468 17.474 1.00 67.56 90 GLN A C 1
ATOM 694 O O . GLN A 1 90 ? 0.953 1.138 16.486 1.00 67.56 90 GLN A O 1
ATOM 699 N N . THR A 1 91 ? 0.494 -0.536 17.914 1.00 65.50 91 THR A N 1
ATOM 700 C CA . THR A 1 91 ? -0.736 -1.012 17.273 1.00 65.50 91 THR A CA 1
ATOM 701 C C . THR A 1 91 ? -1.725 -1.639 18.269 1.00 65.50 91 THR A C 1
ATOM 703 O O . THR A 1 91 ? -1.357 -2.274 19.250 1.00 65.50 91 THR A O 1
ATOM 706 N N . ARG A 1 92 ? -3.027 -1.520 18.015 1.00 58.88 92 ARG A N 1
ATOM 707 C CA . ARG A 1 92 ? -4.071 -2.191 18.794 1.00 58.88 92 ARG A CA 1
ATOM 708 C C . ARG A 1 92 ? -4.840 -3.158 17.898 1.00 58.88 92 ARG A C 1
ATOM 710 O O . ARG A 1 92 ? -5.524 -2.718 16.977 1.00 58.88 92 ARG A O 1
ATOM 717 N N . GLY A 1 93 ? -4.716 -4.453 18.178 1.00 56.47 93 GLY A N 1
ATOM 718 C CA . GLY A 1 93 ? -5.481 -5.509 17.515 1.00 56.47 93 GLY A CA 1
ATOM 719 C C . GLY A 1 93 ? -6.957 -5.508 17.902 1.00 56.47 93 GLY A C 1
ATOM 720 O O . GLY A 1 93 ? -7.315 -5.091 19.010 1.00 56.47 93 GLY A O 1
ATOM 721 N N . LEU A 1 94 ? -7.799 -5.993 16.988 1.00 48.59 94 LEU A N 1
ATOM 722 C CA . LEU A 1 94 ? -9.189 -6.383 17.241 1.00 48.59 94 LEU A CA 1
ATOM 723 C C . LEU A 1 94 ? -9.360 -7.876 16.970 1.00 48.59 94 LEU A C 1
ATOM 725 O O . LEU A 1 94 ? -8.873 -8.332 15.911 1.00 48.59 94 LEU A O 1
#

Radius of gyration: 16.69 Å; chains: 1; bounding box: 44×28×40 Å

InterPro domains:
  IPR010325 Rhamnogalacturonate lyase [PF06045] (5-90)

Sequence (94 aa):
MSNPAVQLHIQERHVVMDNGILQVTLSKPEGIVTGIQYNGIGNLLEDLNDESNRGYWDLVWSKEGSTGTTGTSYVIKGESFTVVVENEEQTRGL

Organism: NCBI:txid2511006

Secondary structure (DSSP, 8-state):
-PPPPEEEEE-SSEEEEE-SSEEEEEETTT--EEEEEETTB---S-TTS-GGGTB-EEEEE--TT--SS--EEEEE--S--------TTTEE--

pLDDT: mean 89.83, std 10.92, range [47.16, 97.75]

Foldseek 3Di:
DDQAAWAWDDDPFWIWTDRPAWIWIAGPPFRQTQFIAGRNRGGPFDNPDDSNPTGFDKDWDADPPDPDPDTDMDTGTGPHDDDPDDDRVHYDYD